Protein AF-A0A3D0V5I6-F1 (afdb_monomer_lite)

Sequence (160 aa):
MNELPQQEENLQETHERQRLAELELRYKKLYDWAKDQEFVTVYRVEGDPSWKVDRSLSAQLVGTWYTDRYSLIDARYKPEIESLSGLPARVFALIIPKSLLESREAIDRGMDQINVLNEELRAGRQEISNPSQSVQPSLDSYLGQFSFVREYKTLKTKYG

pLDDT: mean 79.3, std 16.97, range [39.53, 96.69]

Radius of gyration: 20.1 Å; chains: 1; bounding box: 34×34×70 Å

Structure (mmCIF, N/CA/C/O backbone):
data_AF-A0A3D0V5I6-F1
#
_entry.id   AF-A0A3D0V5I6-F1
#
loop_
_atom_site.group_PDB
_atom_site.id
_atom_site.type_symbol
_atom_site.label_atom_id
_atom_site.label_alt_id
_atom_site.label_comp_id
_atom_site.label_asym_id
_atom_site.label_entity_id
_atom_site.label_seq_id
_atom_site.pdbx_PDB_ins_code
_atom_site.Cartn_x
_atom_site.Cartn_y
_atom_site.Cartn_z
_atom_site.occupancy
_atom_site.B_iso_or_equiv
_atom_site.auth_seq_id
_atom_site.auth_comp_id
_atom_site.auth_asym_id
_atom_site.auth_atom_id
_atom_site.pdbx_PDB_model_num
ATOM 1 N N . MET A 1 1 ? 4.803 23.254 46.249 1.00 48.16 1 MET A N 1
ATOM 2 C CA . MET A 1 1 ? 4.121 21.974 45.979 1.00 48.16 1 MET A CA 1
ATOM 3 C C . MET A 1 1 ? 4.083 21.827 44.469 1.00 48.16 1 MET A C 1
ATOM 5 O O . MET A 1 1 ? 3.489 22.680 43.827 1.00 48.16 1 MET A O 1
ATOM 9 N N . ASN A 1 2 ? 4.811 20.858 43.911 1.00 52.22 2 ASN A N 1
ATOM 10 C CA . ASN A 1 2 ? 4.844 20.591 42.468 1.00 52.22 2 ASN A CA 1
ATOM 11 C C . ASN A 1 2 ? 3.873 19.441 42.168 1.00 52.22 2 ASN A C 1
ATOM 13 O O . ASN A 1 2 ? 4.270 18.285 42.222 1.00 52.22 2 ASN A O 1
ATOM 17 N N . GLU A 1 3 ? 2.610 19.767 41.890 1.00 54.44 3 GLU A N 1
ATOM 18 C CA . GLU A 1 3 ? 1.564 18.814 41.453 1.00 54.44 3 GLU A CA 1
ATOM 19 C C . GLU A 1 3 ? 1.396 18.777 39.916 1.00 54.44 3 GLU A C 1
ATOM 21 O O . GLU A 1 3 ? 0.537 18.076 39.390 1.00 54.44 3 GLU A O 1
ATOM 26 N N . LEU A 1 4 ? 2.237 19.514 39.182 1.00 57.38 4 LEU A N 1
ATOM 27 C CA . LEU A 1 4 ? 2.169 19.675 37.722 1.00 57.38 4 LEU A CA 1
ATOM 28 C C . LEU A 1 4 ? 2.336 18.367 36.906 1.00 57.38 4 LEU A C 1
ATOM 30 O O . LEU A 1 4 ? 1.562 18.180 35.971 1.00 57.38 4 LEU A O 1
ATOM 34 N N . PRO A 1 5 ? 3.245 17.424 37.246 1.00 61.84 5 PRO A N 1
ATOM 35 C CA . PRO A 1 5 ? 3.484 16.245 36.402 1.00 61.84 5 PRO A CA 1
ATOM 36 C C . PRO A 1 5 ? 2.287 15.286 36.336 1.00 61.84 5 PRO A C 1
ATOM 38 O O . PRO A 1 5 ? 1.951 14.775 35.274 1.00 61.84 5 PRO A O 1
ATOM 41 N N . GLN A 1 6 ? 1.592 15.083 37.461 1.00 63.28 6 GLN A N 1
ATOM 42 C CA . GLN A 1 6 ? 0.445 14.169 37.533 1.00 63.28 6 GLN A CA 1
ATOM 43 C C . GLN A 1 6 ? -0.793 14.702 36.801 1.00 63.28 6 GLN A C 1
ATOM 45 O O . GLN A 1 6 ? -1.628 13.916 36.353 1.00 63.28 6 GLN A O 1
ATOM 50 N N . GLN A 1 7 ? -0.952 16.023 36.685 1.00 65.50 7 GLN A N 1
ATOM 51 C CA . GLN A 1 7 ? -2.064 16.611 35.933 1.00 65.50 7 GLN A CA 1
ATOM 52 C C . GLN A 1 7 ? -1.828 16.516 34.421 1.00 65.50 7 GLN A C 1
ATOM 54 O O . GLN A 1 7 ? -2.756 16.186 33.684 1.00 65.50 7 GLN A O 1
ATOM 59 N N . GLU A 1 8 ? -0.594 16.738 33.964 1.00 70.19 8 GLU A N 1
ATOM 60 C CA . GLU A 1 8 ? -0.213 16.596 32.553 1.00 70.19 8 GLU A CA 1
ATOM 61 C C . GLU A 1 8 ? -0.292 15.136 32.082 1.00 70.19 8 GLU A C 1
ATOM 63 O O . GLU A 1 8 ? -0.860 14.872 31.022 1.00 70.19 8 GLU A O 1
ATOM 68 N N . GLU A 1 9 ? 0.168 14.180 32.897 1.00 69.12 9 GLU A N 1
ATOM 69 C CA . GLU A 1 9 ? 0.051 12.743 32.604 1.00 69.12 9 GLU A CA 1
ATOM 70 C C . GLU A 1 9 ? -1.416 12.287 32.504 1.00 69.12 9 GLU A C 1
ATOM 72 O O . GLU A 1 9 ? -1.783 11.592 31.555 1.00 69.12 9 GLU A O 1
ATOM 77 N N . ASN A 1 10 ? -2.286 12.734 33.419 1.00 74.75 10 ASN A N 1
ATOM 78 C CA . ASN A 1 10 ? -3.719 12.410 33.383 1.00 74.75 10 ASN A CA 1
ATOM 79 C C . ASN A 1 10 ? -4.434 13.008 32.158 1.00 74.75 10 ASN A C 1
ATOM 81 O O . ASN A 1 10 ? -5.323 12.377 31.576 1.00 74.75 10 ASN A O 1
ATOM 85 N N . LEU A 1 11 ? -4.060 14.224 31.747 1.00 78.62 11 LEU A N 1
ATOM 86 C CA . LEU A 1 11 ? -4.592 14.856 30.537 1.00 78.62 11 LEU A CA 1
ATOM 87 C C . LEU A 1 11 ? -4.121 14.119 29.280 1.00 78.62 11 LEU A C 1
ATOM 89 O O . LEU A 1 11 ? -4.935 13.831 28.400 1.00 78.62 11 LEU A O 1
ATOM 93 N N . GLN A 1 12 ? -2.837 13.763 29.211 1.00 82.25 12 GLN A N 1
ATOM 94 C CA . GLN A 1 12 ? -2.273 13.004 28.098 1.00 82.25 12 GLN A CA 1
ATOM 95 C C . GLN A 1 12 ? -2.932 11.628 27.964 1.00 82.25 12 GLN A C 1
ATOM 97 O O . GLN A 1 12 ? -3.366 11.269 26.870 1.00 82.25 12 GLN A O 1
ATOM 102 N N . GLU A 1 13 ? -3.097 10.898 29.068 1.00 84.00 13 GLU A N 1
ATOM 103 C CA . GLU A 1 13 ? -3.803 9.618 29.064 1.00 84.00 13 GLU A CA 1
ATOM 104 C C . GLU A 1 13 ? -5.256 9.773 28.587 1.00 84.00 13 GLU A C 1
ATOM 106 O O . GLU A 1 13 ? -5.742 8.970 27.787 1.00 84.00 13 GLU A O 1
ATOM 111 N N . THR A 1 14 ? -5.948 10.830 29.024 1.00 87.75 14 THR A N 1
ATOM 112 C CA . THR A 1 14 ? -7.323 11.114 28.585 1.00 87.75 14 THR A CA 1
ATOM 113 C C . THR A 1 14 ? -7.387 11.350 27.073 1.00 87.75 14 THR A C 1
ATOM 115 O O . THR A 1 14 ? -8.250 10.784 26.396 1.00 87.75 14 THR A O 1
ATOM 118 N N . HIS A 1 15 ? -6.455 12.131 26.521 1.00 89.75 15 HIS A N 1
ATOM 119 C CA . HIS A 1 15 ? -6.353 12.362 25.080 1.00 89.75 15 HIS A CA 1
ATOM 120 C C . HIS A 1 15 ? -6.015 11.083 24.305 1.00 89.75 15 HIS A C 1
ATOM 122 O O . HIS A 1 15 ? -6.643 10.806 23.283 1.00 89.75 15 HIS A O 1
ATOM 128 N N . GLU A 1 16 ? -5.074 10.270 24.788 1.00 91.38 16 GLU A N 1
ATOM 129 C CA . GLU A 1 16 ? -4.699 9.010 24.140 1.00 91.38 16 GLU A CA 1
ATOM 130 C C . GLU A 1 16 ? -5.849 7.989 24.159 1.00 91.38 16 GLU A C 1
ATOM 132 O O . GLU A 1 16 ? -6.059 7.282 23.172 1.00 91.38 16 GLU A O 1
ATOM 137 N N . ARG A 1 17 ? -6.662 7.950 25.223 1.00 90.81 17 ARG A N 1
ATOM 138 C CA . ARG A 1 17 ? -7.877 7.116 25.284 1.00 90.81 17 ARG A CA 1
ATOM 139 C C . ARG A 1 17 ? -8.969 7.598 24.326 1.00 90.81 17 ARG A C 1
ATOM 141 O O . ARG A 1 17 ? -9.605 6.773 23.670 1.00 90.81 17 ARG A O 1
ATOM 148 N N . GLN A 1 18 ? -9.172 8.911 24.196 1.00 92.38 18 GLN A N 1
ATOM 149 C CA . GLN A 1 18 ? -10.085 9.472 23.189 1.00 92.38 18 GLN A CA 1
ATOM 150 C C . GLN A 1 18 ? -9.609 9.147 21.768 1.00 92.38 18 GLN A C 1
ATOM 152 O O . GLN A 1 18 ? -10.398 8.699 20.932 1.00 92.38 18 GLN A O 1
ATOM 157 N N . ARG A 1 19 ? -8.304 9.298 21.515 1.00 94.44 19 ARG A N 1
ATOM 158 C CA . ARG A 1 19 ? -7.670 8.952 20.242 1.00 94.44 19 ARG A CA 1
ATOM 159 C C . ARG A 1 19 ? -7.808 7.464 19.927 1.00 94.44 19 ARG A C 1
ATOM 161 O O . ARG A 1 19 ? -8.130 7.115 18.795 1.00 94.44 19 ARG A O 1
ATOM 168 N N . LEU A 1 20 ? -7.636 6.588 20.918 1.00 94.75 20 LEU A N 1
ATOM 169 C CA . LEU A 1 20 ? -7.841 5.148 20.762 1.00 94.75 20 LEU A CA 1
ATOM 170 C C . LEU A 1 20 ? -9.266 4.826 20.290 1.00 94.75 20 LEU A C 1
ATOM 172 O O . LEU A 1 20 ? -9.417 4.039 19.361 1.00 94.75 20 LEU A O 1
ATOM 176 N N . ALA A 1 21 ? -10.293 5.453 20.870 1.00 93.94 21 ALA A N 1
ATOM 177 C CA . ALA A 1 21 ? -11.683 5.231 20.464 1.00 93.94 21 ALA A CA 1
ATOM 178 C C . ALA A 1 21 ? -11.961 5.695 19.018 1.00 93.94 21 ALA A C 1
ATOM 180 O O . ALA A 1 21 ? -12.637 4.999 18.255 1.00 93.94 21 ALA A O 1
ATOM 181 N N . GLU A 1 22 ? -11.406 6.842 18.609 1.00 95.19 22 GLU A N 1
ATOM 182 C CA . GLU A 1 22 ? -11.484 7.332 17.224 1.00 95.19 22 GLU A CA 1
ATOM 183 C C . GLU A 1 22 ? -10.819 6.348 16.246 1.00 95.19 22 GLU A C 1
ATOM 185 O O . GLU A 1 22 ? -11.404 5.952 15.230 1.00 95.19 22 GLU A O 1
ATOM 190 N N . LEU A 1 23 ? -9.597 5.926 16.575 1.00 95.75 23 LEU A N 1
ATOM 191 C CA . LEU A 1 23 ? -8.814 4.998 15.770 1.00 95.75 23 LEU A CA 1
ATOM 192 C C . LEU A 1 23 ? -9.461 3.616 15.691 1.00 95.75 23 LEU A C 1
ATOM 194 O O . LEU A 1 23 ? -9.429 3.007 14.627 1.00 95.75 23 LEU A O 1
ATOM 198 N N . GLU A 1 24 ? -10.087 3.140 16.767 1.00 96.31 24 GLU A N 1
ATOM 199 C CA . GLU A 1 24 ? -10.810 1.869 16.795 1.00 96.31 24 GLU A CA 1
ATOM 200 C C . GLU A 1 24 ? -11.998 1.882 15.828 1.00 96.31 24 GLU A C 1
ATOM 202 O O . GLU A 1 24 ? -12.169 0.945 15.045 1.00 96.31 24 GLU A O 1
ATOM 207 N N . LEU A 1 25 ? -12.774 2.972 15.796 1.00 95.75 25 LEU A N 1
ATOM 208 C CA . LEU A 1 25 ? -13.870 3.123 14.838 1.00 95.75 25 LEU A CA 1
ATOM 209 C C . LEU A 1 25 ? -13.356 3.146 13.393 1.00 95.75 25 LEU A C 1
ATOM 211 O O . LEU A 1 25 ? -13.941 2.514 12.508 1.00 95.75 25 LEU A O 1
ATOM 215 N N . ARG A 1 26 ? -12.265 3.877 13.141 1.00 95.06 26 ARG A N 1
ATOM 216 C CA . ARG A 1 26 ? -11.651 3.970 11.812 1.00 95.06 26 ARG A CA 1
ATOM 217 C C . ARG A 1 26 ? -11.067 2.628 11.361 1.00 95.06 26 ARG A C 1
ATOM 219 O O . ARG A 1 26 ? -11.302 2.219 10.225 1.00 95.06 26 ARG A O 1
ATOM 226 N N . TYR A 1 27 ? -10.370 1.931 12.257 1.00 95.94 27 TYR A N 1
ATOM 227 C CA . TYR A 1 27 ? -9.836 0.588 12.041 1.00 95.94 27 TYR A CA 1
ATOM 228 C C . TYR A 1 27 ? -10.956 -0.395 11.728 1.00 95.94 27 TYR A C 1
ATOM 230 O O . TYR A 1 27 ? -10.886 -1.074 10.709 1.00 95.94 27 TYR A O 1
ATOM 238 N N . LYS A 1 28 ? -12.024 -0.419 12.536 1.00 96.69 28 LYS A N 1
ATOM 239 C CA . LYS A 1 28 ? -13.168 -1.309 12.323 1.00 96.69 28 LYS A CA 1
ATOM 240 C C . LYS A 1 28 ? -13.805 -1.095 10.952 1.00 96.69 28 LYS A C 1
ATOM 242 O O . LYS A 1 28 ? -14.070 -2.069 10.260 1.00 96.69 28 LYS A O 1
ATOM 247 N N . LYS A 1 29 ? -14.012 0.159 10.532 1.00 95.69 29 LYS A N 1
ATOM 248 C CA . LYS A 1 29 ? -14.548 0.475 9.195 1.00 95.69 29 LYS A CA 1
ATOM 249 C C . LYS A 1 29 ? -13.653 -0.059 8.075 1.00 95.69 29 LYS A C 1
ATOM 251 O O . LYS A 1 29 ? -14.165 -0.666 7.141 1.00 95.69 29 LYS A O 1
ATOM 256 N N . LEU A 1 30 ? -12.337 0.156 8.170 1.00 93.75 30 LEU A N 1
ATOM 257 C CA . LEU A 1 30 ? -11.390 -0.349 7.173 1.00 93.75 30 LEU A CA 1
ATOM 258 C C . LEU A 1 30 ? -11.350 -1.883 7.168 1.00 93.75 30 LEU A C 1
ATOM 260 O O . LEU A 1 30 ? -11.414 -2.483 6.103 1.00 93.75 30 LEU A O 1
ATOM 264 N N . TYR A 1 31 ? -11.281 -2.505 8.345 1.00 96.56 31 TYR A N 1
ATOM 265 C CA . TYR A 1 31 ? -11.273 -3.955 8.511 1.00 96.56 31 TYR A CA 1
ATOM 266 C C . TYR A 1 31 ? -12.540 -4.590 7.935 1.00 96.56 31 TYR A C 1
ATOM 268 O O . TYR A 1 31 ? -12.444 -5.502 7.124 1.00 96.56 31 TYR A O 1
ATOM 276 N N . ASP A 1 32 ? -13.721 -4.086 8.303 1.00 96.62 32 ASP A N 1
ATOM 277 C CA . ASP A 1 32 ? -14.998 -4.627 7.831 1.00 96.62 32 ASP A CA 1
ATOM 278 C C . ASP A 1 32 ? -15.149 -4.529 6.313 1.00 96.62 32 ASP A C 1
ATOM 280 O O . ASP A 1 32 ? -15.750 -5.412 5.713 1.00 96.62 32 ASP A O 1
ATOM 284 N N . TRP A 1 33 ? -14.594 -3.487 5.695 1.00 93.62 33 TRP A N 1
ATOM 285 C CA . TRP A 1 33 ? -14.563 -3.357 4.241 1.00 93.62 33 TRP A CA 1
ATOM 286 C C . TRP A 1 33 ? -13.517 -4.272 3.577 1.00 93.62 33 TRP A C 1
ATOM 288 O O . TRP A 1 33 ? -13.750 -4.786 2.483 1.00 93.62 33 TRP A O 1
ATOM 298 N N . ALA A 1 34 ? -12.362 -4.465 4.220 1.00 93.38 34 ALA A N 1
ATOM 299 C CA . ALA A 1 34 ? -11.212 -5.162 3.647 1.00 93.38 34 ALA A CA 1
ATOM 300 C C . ALA A 1 34 ? -11.223 -6.683 3.869 1.00 93.38 34 ALA A C 1
ATOM 302 O O . ALA A 1 34 ? -10.600 -7.405 3.098 1.00 93.38 34 ALA A O 1
ATOM 303 N N . LYS A 1 35 ? -11.888 -7.184 4.915 1.00 96.06 35 LYS A N 1
ATOM 304 C CA . LYS A 1 35 ? -11.793 -8.590 5.354 1.00 96.06 35 LYS A CA 1
ATOM 305 C C . LYS A 1 35 ? -12.258 -9.618 4.321 1.00 96.06 35 LYS A C 1
ATOM 307 O O . LYS A 1 35 ? -11.768 -10.740 4.340 1.00 96.06 35 LYS A O 1
ATOM 312 N N . ASP A 1 36 ? -13.158 -9.216 3.430 1.00 95.69 36 ASP A N 1
ATOM 313 C CA . ASP A 1 36 ? -13.727 -10.073 2.387 1.00 95.69 36 ASP A CA 1
ATOM 314 C C . ASP A 1 36 ? -13.039 -9.860 1.020 1.00 95.69 36 ASP A C 1
ATOM 316 O O . ASP A 1 36 ? -13.520 -10.339 -0.004 1.00 95.69 36 ASP A O 1
ATOM 320 N N . GLN A 1 37 ? -11.929 -9.109 0.979 1.00 92.31 37 GLN A N 1
ATOM 321 C CA . GLN A 1 37 ? -11.175 -8.830 -0.245 1.00 92.31 37 GLN A CA 1
ATOM 322 C C . GLN A 1 37 ? -10.051 -9.850 -0.458 1.00 92.31 37 GLN A C 1
ATOM 324 O O . GLN A 1 37 ? -9.373 -10.269 0.481 1.00 92.31 37 GLN A O 1
ATOM 329 N N . GLU A 1 38 ? -9.777 -10.165 -1.722 1.00 94.19 38 GLU A N 1
ATOM 330 C CA . GLU A 1 38 ? -8.498 -10.752 -2.126 1.00 94.19 38 GLU A CA 1
ATOM 331 C C . GLU A 1 38 ? -7.441 -9.652 -2.262 1.00 94.19 38 GLU A C 1
ATOM 333 O O . GLU A 1 38 ? -7.746 -8.541 -2.703 1.00 94.19 38 GLU A O 1
ATOM 338 N N . PHE A 1 39 ? -6.188 -9.957 -1.924 1.00 93.06 39 PHE A N 1
ATOM 339 C CA . PHE A 1 39 ? -5.084 -8.999 -1.971 1.00 93.06 39 PHE A CA 1
ATOM 340 C C . PHE A 1 39 ? -4.004 -9.421 -2.955 1.00 93.06 39 PHE A C 1
ATOM 342 O O . PHE A 1 39 ? -3.759 -10.604 -3.180 1.00 93.06 39 PHE A O 1
ATOM 349 N N . VAL A 1 40 ? -3.314 -8.424 -3.491 1.00 91.75 40 VAL A N 1
ATOM 350 C CA . VAL A 1 40 ? -2.211 -8.587 -4.434 1.00 91.75 40 VAL A CA 1
ATOM 351 C C . VAL A 1 40 ? -1.123 -7.571 -4.122 1.00 91.75 40 VAL A C 1
ATOM 353 O O . VAL A 1 40 ? -1.404 -6.461 -3.659 1.00 91.75 40 VAL A O 1
ATOM 356 N N . THR A 1 41 ? 0.123 -7.952 -4.378 1.00 92.38 41 THR A N 1
ATOM 357 C CA . THR A 1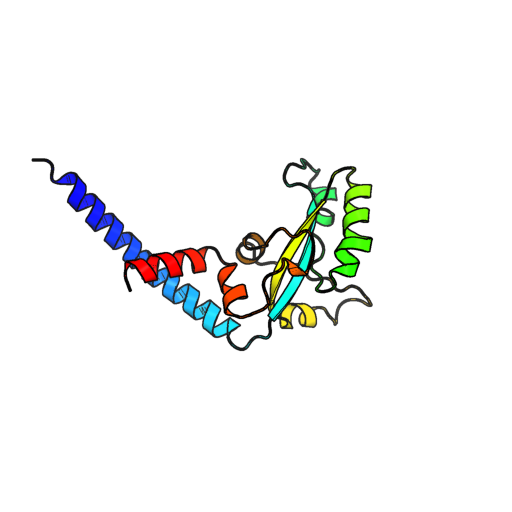 41 ? 1.248 -7.021 -4.345 1.00 92.38 41 THR A CA 1
ATOM 358 C C . THR A 1 41 ? 1.386 -6.373 -5.711 1.00 92.38 41 THR A C 1
ATOM 360 O O . THR A 1 41 ? 1.570 -7.053 -6.715 1.00 92.38 41 THR A O 1
ATOM 363 N N . VAL A 1 42 ? 1.336 -5.049 -5.734 1.00 89.19 42 VAL A N 1
ATOM 364 C CA . VAL A 1 42 ? 1.671 -4.242 -6.899 1.00 89.19 42 VAL A CA 1
ATOM 365 C C . VAL A 1 42 ? 2.991 -3.521 -6.686 1.00 89.19 42 VAL A C 1
ATOM 367 O O . VAL A 1 42 ? 3.402 -3.214 -5.567 1.00 89.19 42 VAL A O 1
ATOM 370 N N . TYR A 1 43 ? 3.640 -3.220 -7.793 1.00 88.12 43 TYR A N 1
ATOM 371 C CA . TYR A 1 43 ? 4.968 -2.656 -7.878 1.00 88.12 43 TYR A CA 1
ATOM 372 C C . TYR A 1 43 ? 4.919 -1.366 -8.681 1.00 88.12 43 TYR A C 1
ATOM 374 O O . TYR A 1 43 ? 4.212 -1.278 -9.684 1.00 88.12 43 TYR A O 1
ATOM 382 N N . ARG A 1 44 ? 5.695 -0.375 -8.254 1.00 85.88 44 ARG A N 1
ATOM 383 C CA . ARG A 1 44 ? 5.836 0.913 -8.930 1.00 85.88 44 ARG A CA 1
ATOM 384 C C . ARG A 1 44 ? 7.291 1.342 -8.918 1.00 85.88 44 ARG A C 1
ATOM 386 O O . ARG A 1 44 ? 7.990 1.146 -7.930 1.00 85.88 44 ARG A O 1
ATOM 393 N N . VAL A 1 45 ? 7.718 1.984 -9.998 1.00 84.31 45 VAL A N 1
ATOM 394 C CA . VAL A 1 45 ? 8.989 2.705 -10.031 1.00 84.31 45 VAL A CA 1
ATOM 395 C C . VAL A 1 45 ? 8.750 4.155 -9.634 1.00 84.31 45 VAL A C 1
ATOM 397 O O . VAL A 1 45 ? 7.819 4.803 -10.120 1.00 84.31 45 VAL A O 1
ATOM 400 N N . GLU A 1 46 ? 9.596 4.673 -8.756 1.00 80.25 46 GLU A N 1
ATOM 401 C CA . GLU A 1 46 ? 9.653 6.091 -8.428 1.00 80.25 46 GLU A CA 1
ATOM 402 C C . GLU A 1 46 ? 11.064 6.619 -8.661 1.00 80.25 46 GLU A C 1
ATOM 404 O O . GLU A 1 46 ? 12.057 5.943 -8.387 1.00 80.25 46 GLU A O 1
ATOM 409 N N . GLY A 1 47 ? 11.136 7.847 -9.165 1.00 71.06 47 GLY A N 1
ATOM 410 C CA . GLY A 1 47 ? 12.371 8.613 -9.163 1.00 71.06 47 GLY A CA 1
ATOM 411 C C . GLY A 1 47 ? 12.836 8.978 -7.759 1.00 71.06 47 GLY A C 1
ATOM 412 O O . GLY A 1 47 ? 12.059 8.905 -6.804 1.00 71.06 47 GLY A O 1
ATOM 413 N N . ASP A 1 48 ? 14.095 9.400 -7.628 1.00 65.19 48 ASP A N 1
ATOM 414 C CA . ASP A 1 48 ? 14.608 9.863 -6.340 1.00 65.19 48 ASP A CA 1
ATOM 415 C C . ASP A 1 48 ? 13.768 11.053 -5.811 1.00 65.19 48 ASP A C 1
ATOM 417 O O . ASP A 1 48 ? 13.525 12.024 -6.532 1.00 65.19 48 ASP A O 1
ATOM 421 N N . PRO A 1 49 ? 13.315 11.020 -4.544 1.00 56.69 49 PRO A N 1
ATOM 422 C CA . PRO A 1 49 ? 12.504 12.090 -3.959 1.00 56.69 49 PRO A CA 1
ATOM 423 C C . PRO A 1 49 ? 13.179 13.470 -3.953 1.00 56.69 49 PRO A C 1
ATOM 425 O O . PRO A 1 49 ? 12.495 14.485 -3.826 1.00 56.69 49 PRO A O 1
ATOM 428 N N . SER A 1 50 ? 14.511 13.527 -4.074 1.00 59.53 50 SER A N 1
ATOM 429 C CA . SER A 1 50 ? 15.278 14.774 -4.184 1.00 59.53 50 SER A CA 1
ATOM 430 C C . SER A 1 50 ? 15.144 15.465 -5.545 1.00 59.53 50 SER A C 1
ATOM 432 O O . SER A 1 50 ? 15.626 16.591 -5.712 1.00 59.53 50 SER A O 1
ATOM 434 N N . TRP A 1 51 ? 14.484 14.833 -6.520 1.00 63.22 51 TRP A N 1
ATOM 435 C CA . TRP A 1 51 ? 14.294 15.407 -7.841 1.00 63.22 51 TRP A CA 1
ATOM 436 C C . TRP A 1 51 ? 13.443 16.687 -7.766 1.00 63.22 51 TRP A C 1
ATOM 438 O O . TRP A 1 51 ? 12.225 16.652 -7.581 1.00 63.22 51 TRP A O 1
ATOM 448 N N . LYS A 1 52 ? 14.066 17.851 -7.984 1.00 52.62 52 LYS A N 1
ATOM 449 C CA . LYS A 1 52 ? 13.356 19.100 -8.306 1.00 52.62 52 LYS A CA 1
ATOM 450 C C . LYS A 1 52 ? 12.905 19.061 -9.767 1.00 52.62 52 LYS A C 1
ATOM 452 O O . LYS A 1 52 ? 13.428 19.795 -10.599 1.00 52.62 52 LYS A O 1
ATOM 457 N N . VAL A 1 53 ? 11.986 18.163 -10.098 1.00 49.06 53 VAL A N 1
ATOM 458 C CA . VAL A 1 53 ? 11.442 18.088 -11.457 1.00 49.06 53 VAL A CA 1
ATOM 459 C C . VAL A 1 53 ? 10.362 19.156 -11.627 1.00 49.06 53 VAL A C 1
ATOM 461 O O . VAL A 1 53 ? 9.526 19.353 -10.740 1.00 49.06 53 VAL A O 1
ATOM 464 N N . ASP A 1 54 ? 10.366 19.829 -12.776 1.00 45.59 54 ASP A N 1
ATOM 465 C CA . ASP A 1 54 ? 9.250 20.660 -13.222 1.00 45.59 54 ASP A CA 1
ATOM 466 C C . ASP A 1 54 ? 7.970 19.808 -13.241 1.00 45.59 54 ASP A C 1
ATOM 468 O O . ASP A 1 54 ? 7.885 18.786 -13.933 1.00 45.59 54 ASP A O 1
ATOM 472 N N . ARG A 1 55 ? 6.982 20.210 -12.432 1.00 46.72 55 ARG A N 1
ATOM 473 C CA . ARG A 1 55 ? 5.770 19.426 -12.150 1.00 46.72 55 ARG A CA 1
ATOM 474 C C . ARG A 1 55 ? 4.914 19.148 -13.389 1.00 46.72 55 ARG A C 1
ATOM 476 O O . ARG A 1 55 ? 4.046 18.280 -13.335 1.00 46.72 55 ARG A O 1
ATOM 483 N N . SER A 1 56 ? 5.173 19.850 -14.493 1.00 47.28 56 SER A N 1
ATOM 484 C CA 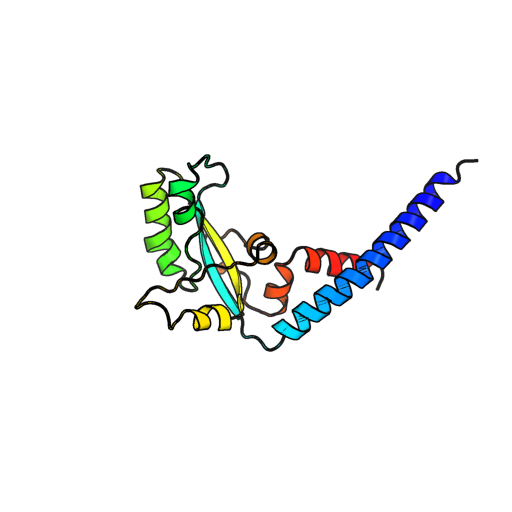. SER A 1 56 ? 4.495 19.678 -15.780 1.00 47.28 56 SER A CA 1
ATOM 485 C C . SER A 1 56 ? 4.896 18.396 -16.530 1.00 47.28 56 SER A C 1
ATOM 487 O O . SER A 1 56 ? 4.031 17.735 -17.095 1.00 47.28 56 SER A O 1
ATOM 489 N N . LEU A 1 57 ? 6.171 17.992 -16.472 1.00 39.53 57 LEU A N 1
ATOM 490 C CA . LEU A 1 57 ? 6.681 16.711 -16.999 1.00 39.53 57 LEU A CA 1
ATOM 491 C C . LEU A 1 57 ? 6.731 15.629 -15.908 1.00 39.53 57 LEU A C 1
ATOM 493 O O . LEU A 1 57 ? 6.601 14.435 -16.178 1.00 39.53 57 LEU A O 1
ATOM 497 N N . SER A 1 58 ? 6.871 16.042 -14.647 1.00 39.94 58 SER A N 1
ATOM 498 C CA . SER A 1 58 ? 7.006 15.131 -13.512 1.00 39.94 58 SER A CA 1
ATOM 499 C C . SER A 1 58 ? 5.705 14.465 -13.083 1.00 39.94 58 SER A C 1
ATOM 501 O O . SER A 1 58 ? 5.768 13.421 -12.449 1.00 39.94 58 SER A O 1
ATOM 503 N N . ALA A 1 59 ? 4.529 15.010 -13.399 1.00 41.19 59 ALA A N 1
ATOM 504 C CA . ALA A 1 59 ? 3.268 14.349 -13.051 1.00 41.19 59 ALA A CA 1
ATOM 505 C C . ALA A 1 59 ? 3.096 12.994 -13.773 1.00 41.19 59 ALA A C 1
ATOM 507 O O . ALA A 1 59 ? 2.396 12.119 -13.271 1.00 41.19 59 ALA A O 1
ATOM 508 N N . GLN A 1 60 ? 3.775 12.809 -14.913 1.00 41.28 60 GLN A N 1
ATOM 509 C CA . GLN A 1 60 ? 3.809 11.562 -15.688 1.00 41.28 60 GLN A CA 1
ATOM 510 C C . GLN A 1 60 ? 5.066 10.707 -15.457 1.00 41.28 60 GLN A C 1
ATOM 512 O O . GLN A 1 60 ? 5.123 9.591 -15.968 1.00 41.28 60 GLN A O 1
ATOM 517 N N . LEU A 1 61 ? 6.060 11.191 -14.703 1.00 42.66 61 LEU A N 1
ATOM 518 C CA . LEU A 1 61 ? 7.309 10.462 -14.413 1.00 42.66 61 LEU A CA 1
ATOM 519 C C . LEU A 1 61 ? 7.509 10.179 -12.914 1.00 42.66 61 LEU A C 1
ATOM 521 O O . LEU A 1 61 ? 8.188 9.229 -12.538 1.00 42.66 61 LEU A O 1
ATOM 525 N N . VAL A 1 62 ? 6.853 10.937 -12.036 1.00 44.12 62 VAL A N 1
ATOM 526 C CA . VAL A 1 62 ? 6.776 10.688 -10.592 1.00 44.12 62 VAL A CA 1
ATOM 527 C C . VAL A 1 62 ? 5.526 9.859 -10.328 1.00 44.12 62 VAL A C 1
ATOM 529 O O . VAL A 1 62 ? 4.555 10.315 -9.724 1.00 44.12 62 VAL A O 1
ATOM 532 N N . GLY A 1 63 ? 5.525 8.608 -10.796 1.00 53.41 63 GLY A N 1
ATOM 533 C CA . GLY A 1 63 ? 4.518 7.667 -10.326 1.00 53.41 63 GLY A CA 1
ATOM 534 C C . GLY A 1 63 ? 3.516 6.782 -11.022 1.00 53.41 63 GLY A C 1
ATOM 535 O O . GLY A 1 63 ? 2.543 6.359 -10.399 1.00 53.41 63 GLY A O 1
ATOM 536 N N . THR A 1 64 ? 3.685 6.587 -12.314 1.00 57.50 64 THR A N 1
ATOM 537 C CA . THR A 1 64 ? 2.492 6.590 -13.145 1.00 57.50 64 THR A CA 1
ATOM 538 C C . THR A 1 64 ? 1.784 5.249 -13.124 1.00 57.50 64 THR A C 1
ATOM 540 O O . THR A 1 64 ? 0.605 5.214 -13.429 1.00 57.50 64 THR A O 1
ATOM 543 N N . TRP A 1 65 ? 2.440 4.162 -12.700 1.00 65.25 65 TRP A N 1
ATOM 544 C CA . TRP A 1 65 ? 1.909 2.820 -12.914 1.00 65.25 65 TRP A CA 1
ATOM 545 C C . TRP A 1 65 ? 2.259 1.854 -11.779 1.00 65.25 65 TRP A C 1
ATOM 547 O O . TRP A 1 65 ? 3.426 1.531 -11.561 1.00 65.25 65 TRP A O 1
ATOM 557 N N . TYR A 1 66 ? 1.234 1.380 -11.071 1.00 78.19 66 TYR A N 1
ATOM 558 C CA . TYR A 1 66 ? 1.309 0.173 -10.255 1.00 78.19 66 TYR A CA 1
ATOM 559 C C . TYR A 1 66 ? 0.922 -1.044 -11.110 1.00 78.19 66 TYR A C 1
ATOM 561 O O . TYR A 1 66 ? -0.148 -1.032 -11.715 1.00 78.19 66 TYR A O 1
ATOM 569 N N . THR A 1 67 ? 1.766 -2.076 -11.138 1.00 82.44 67 THR A N 1
ATOM 570 C CA . THR A 1 67 ? 1.532 -3.367 -11.821 1.00 82.44 67 THR A CA 1
ATOM 571 C C . THR A 1 67 ? 1.886 -4.518 -10.889 1.00 82.44 67 THR A C 1
ATOM 573 O O . THR A 1 67 ? 2.825 -4.397 -10.110 1.00 82.44 67 THR A O 1
ATOM 576 N N . ASP A 1 68 ? 1.205 -5.652 -10.967 1.00 86.44 68 ASP A N 1
ATOM 577 C CA . ASP A 1 68 ? 1.589 -6.876 -10.244 1.00 86.44 68 ASP A CA 1
ATOM 578 C C . ASP A 1 68 ? 2.733 -7.650 -10.938 1.00 86.44 68 ASP A C 1
ATOM 580 O O . ASP A 1 68 ? 3.369 -8.525 -10.348 1.00 86.44 68 ASP A O 1
ATOM 584 N N . ARG A 1 69 ? 3.085 -7.282 -12.177 1.00 86.69 69 ARG A N 1
ATOM 585 C CA . ARG A 1 69 ? 4.214 -7.863 -12.921 1.00 86.69 69 ARG A CA 1
ATOM 586 C C . ARG A 1 69 ? 5.546 -7.183 -12.599 1.00 86.69 69 ARG A C 1
ATOM 588 O O . ARG A 1 69 ? 5.953 -6.241 -13.284 1.00 86.69 69 ARG A O 1
ATOM 595 N N . TYR A 1 70 ? 6.284 -7.726 -11.627 1.00 88.19 70 TYR A N 1
ATOM 596 C CA . TYR A 1 70 ? 7.634 -7.247 -11.278 1.00 88.19 70 TYR A CA 1
ATOM 597 C C . TYR A 1 70 ? 8.604 -7.241 -12.474 1.00 88.19 70 TYR A C 1
ATOM 599 O O . TYR A 1 70 ? 9.396 -6.316 -12.633 1.00 88.19 70 TYR A O 1
ATOM 607 N N . SER A 1 71 ? 8.529 -8.245 -13.352 1.00 88.44 71 SER A N 1
ATOM 608 C CA . SER A 1 71 ? 9.417 -8.350 -14.519 1.00 88.44 71 SER A CA 1
ATOM 609 C C . SER A 1 71 ? 9.315 -7.147 -15.461 1.00 88.44 71 SER A C 1
ATOM 611 O O . SER A 1 71 ? 10.325 -6.731 -16.019 1.00 88.44 71 SER A O 1
ATOM 613 N N . LEU A 1 72 ? 8.131 -6.542 -15.609 1.00 84.38 72 LEU A N 1
ATOM 614 C CA . LEU A 1 72 ? 7.972 -5.323 -16.407 1.00 84.38 72 LEU A CA 1
ATOM 615 C C . LEU A 1 72 ? 8.539 -4.091 -15.707 1.00 84.38 72 LEU A C 1
ATOM 617 O O . LEU A 1 72 ? 9.081 -3.203 -16.361 1.00 84.38 72 LEU A O 1
ATOM 621 N N . ILE A 1 73 ? 8.420 -4.036 -14.384 1.00 85.88 73 ILE A N 1
ATOM 622 C CA . ILE A 1 73 ? 8.962 -2.943 -13.577 1.00 85.88 73 ILE A CA 1
ATOM 623 C C . ILE A 1 73 ? 10.477 -2.888 -13.707 1.00 85.88 73 ILE A C 1
ATOM 625 O O . ILE A 1 73 ? 11.021 -1.827 -14.003 1.00 85.88 73 ILE A O 1
ATOM 629 N N . ASP A 1 74 ? 11.135 -4.032 -13.558 1.00 86.88 74 ASP A N 1
ATOM 630 C CA . ASP A 1 74 ? 12.591 -4.115 -13.564 1.00 86.88 74 ASP A CA 1
ATOM 631 C C . ASP A 1 74 ? 13.183 -4.039 -14.981 1.00 86.88 74 ASP A C 1
ATOM 633 O O . ASP A 1 74 ? 14.142 -3.307 -15.207 1.00 86.88 74 ASP A O 1
ATOM 637 N N . ALA A 1 75 ? 12.587 -4.729 -15.963 1.00 87.62 75 ALA A N 1
ATOM 638 C CA . ALA A 1 75 ? 13.157 -4.818 -17.312 1.00 87.62 75 ALA A CA 1
ATOM 639 C C . ALA A 1 7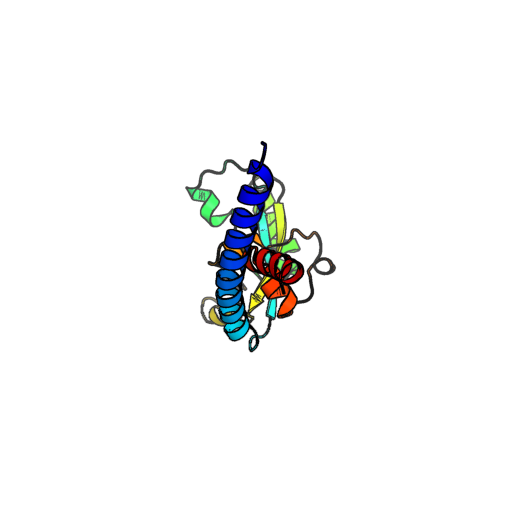5 ? 12.752 -3.673 -18.255 1.00 87.62 75 ALA A C 1
ATOM 641 O O . ALA A 1 75 ? 13.442 -3.434 -19.246 1.00 87.62 75 ALA A O 1
ATOM 642 N N . ARG A 1 76 ? 11.628 -2.991 -17.996 1.00 84.69 76 ARG A N 1
ATOM 643 C CA . ARG A 1 76 ? 11.095 -1.942 -18.881 1.00 84.69 76 ARG A CA 1
ATOM 644 C C . ARG A 1 76 ? 10.994 -0.597 -18.176 1.00 84.69 76 ARG A C 1
ATOM 646 O O . ARG A 1 76 ? 11.651 0.352 -18.588 1.00 84.69 76 ARG A O 1
ATOM 653 N N . TYR A 1 77 ? 10.187 -0.510 -17.120 1.00 84.12 77 TYR A N 1
ATOM 654 C CA . TYR A 1 77 ? 9.809 0.790 -16.560 1.00 84.12 77 TYR A CA 1
ATOM 655 C C . TYR A 1 77 ? 10.946 1.482 -15.809 1.00 84.12 77 TYR A C 1
ATOM 657 O O . TYR A 1 77 ? 11.109 2.693 -15.94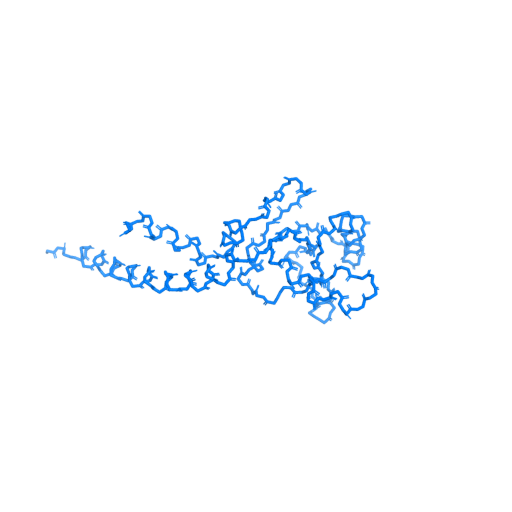1 1.00 84.12 77 TYR A O 1
ATOM 665 N N . LYS A 1 78 ? 11.752 0.739 -15.045 1.00 86.44 78 LYS A N 1
ATOM 666 C CA . LYS A 1 78 ? 12.884 1.315 -14.315 1.00 86.44 78 LYS A CA 1
ATOM 667 C C . LYS A 1 78 ? 13.955 1.873 -15.269 1.00 86.44 78 LYS A C 1
ATOM 669 O O . LYS A 1 78 ? 14.244 3.062 -15.142 1.00 86.44 78 LYS A O 1
ATOM 674 N N . PRO A 1 79 ? 14.459 1.117 -16.267 1.00 87.31 79 PRO A N 1
ATOM 675 C CA . PRO A 1 79 ? 15.398 1.657 -17.251 1.00 87.31 79 PRO A CA 1
ATOM 676 C C . PRO A 1 79 ? 14.851 2.858 -18.033 1.00 87.31 79 PRO A C 1
ATOM 678 O O . PRO A 1 79 ? 15.586 3.807 -18.288 1.00 87.31 79 PRO A O 1
ATOM 681 N N . GLU A 1 80 ? 13.566 2.842 -18.403 1.00 83.56 80 GLU A N 1
ATOM 682 C CA . GLU A 1 80 ? 12.924 3.948 -19.124 1.00 83.56 80 GLU A CA 1
ATOM 683 C C . GLU A 1 80 ? 12.916 5.238 -18.288 1.00 83.56 80 GLU A C 1
ATOM 685 O O . GLU A 1 80 ? 13.313 6.297 -18.774 1.00 83.56 80 GLU A O 1
ATOM 690 N N . ILE A 1 81 ? 12.552 5.148 -17.005 1.00 79.94 81 ILE A N 1
ATOM 691 C CA . ILE A 1 81 ? 12.570 6.292 -16.082 1.00 79.94 81 ILE A CA 1
ATOM 692 C C . ILE A 1 81 ? 13.998 6.799 -15.847 1.00 79.94 81 ILE A C 1
ATOM 694 O O . ILE A 1 81 ? 14.222 8.011 -15.861 1.00 79.94 81 ILE A O 1
ATOM 698 N N . GLU A 1 82 ? 14.970 5.906 -15.658 1.00 84.50 82 GLU A N 1
ATOM 699 C CA . GLU A 1 82 ? 16.378 6.286 -15.469 1.00 84.50 82 GLU A CA 1
ATOM 700 C C . GLU A 1 82 ? 16.954 6.952 -16.727 1.00 84.50 82 GLU A C 1
ATOM 702 O O . GLU A 1 82 ? 17.638 7.969 -16.631 1.00 84.50 82 GLU A O 1
ATOM 707 N N . SER A 1 83 ? 16.612 6.449 -17.917 1.00 83.50 83 SER A N 1
ATOM 708 C CA . SER A 1 83 ? 17.037 7.030 -19.194 1.00 83.50 83 SER A CA 1
ATOM 709 C C . SER A 1 83 ? 16.415 8.401 -19.461 1.00 83.50 83 SER A C 1
ATOM 711 O O . SER A 1 83 ? 17.091 9.269 -20.008 1.00 83.50 83 SER A O 1
ATOM 713 N N . LEU A 1 84 ? 15.136 8.600 -19.125 1.00 77.31 84 LEU A N 1
ATOM 714 C CA . LEU A 1 84 ? 14.439 9.872 -19.346 1.00 77.31 84 LEU A CA 1
ATOM 715 C C . LEU A 1 84 ? 14.865 10.949 -18.343 1.00 77.31 84 LEU A C 1
ATOM 717 O O . LEU A 1 84 ? 14.920 12.127 -18.689 1.00 77.31 84 LEU A O 1
ATOM 721 N N . SER A 1 85 ? 15.150 10.551 -17.103 1.00 74.81 85 SER A N 1
ATOM 722 C CA . SER A 1 85 ? 15.538 11.473 -16.030 1.00 74.81 85 SER A CA 1
ATOM 723 C C . SER A 1 85 ? 17.045 11.721 -15.942 1.00 74.81 85 SER A C 1
ATOM 725 O O . SER A 1 85 ? 17.455 12.747 -15.403 1.00 74.81 85 SER A O 1
ATOM 727 N N . GLY A 1 86 ? 17.874 10.793 -16.435 1.00 77.19 86 GLY A N 1
ATOM 728 C CA . GLY A 1 86 ? 19.322 10.798 -16.218 1.00 77.19 86 GLY A CA 1
ATOM 729 C C . GLY A 1 86 ? 19.723 10.523 -14.763 1.00 77.19 86 GLY A C 1
ATOM 730 O O . GLY A 1 86 ? 20.853 10.820 -14.375 1.00 77.19 86 GLY A O 1
ATOM 731 N N . LEU A 1 87 ? 18.805 10.002 -13.942 1.00 79.69 87 LEU A N 1
ATOM 732 C CA . LEU A 1 87 ? 18.971 9.816 -12.501 1.00 79.69 87 LEU A CA 1
ATOM 733 C C . LEU A 1 87 ? 18.512 8.412 -12.067 1.00 79.69 87 LEU A C 1
ATOM 735 O O . LEU A 1 87 ? 17.654 7.830 -12.726 1.00 79.69 87 LEU A O 1
ATOM 739 N N . PRO A 1 88 ? 19.032 7.865 -10.948 1.00 84.12 88 PRO A N 1
ATOM 740 C CA . PRO A 1 88 ? 18.630 6.546 -10.456 1.00 84.12 88 PRO A CA 1
ATOM 741 C C . PRO A 1 88 ? 17.156 6.482 -10.035 1.00 84.12 88 PRO A C 1
ATOM 743 O O . PRO A 1 88 ? 16.632 7.435 -9.450 1.00 84.12 88 PRO A O 1
ATOM 746 N N . ALA A 1 89 ? 16.522 5.328 -10.250 1.00 85.50 89 ALA A N 1
ATOM 747 C CA . ALA A 1 89 ? 15.147 5.059 -9.842 1.00 85.50 89 ALA A CA 1
ATOM 748 C C . ALA A 1 89 ? 15.057 3.878 -8.863 1.00 85.50 89 ALA A C 1
ATOM 750 O O . ALA A 1 89 ? 15.921 2.999 -8.806 1.00 85.50 89 ALA A O 1
ATOM 751 N N . ARG A 1 90 ? 13.982 3.852 -8.073 1.00 87.12 90 ARG A N 1
ATOM 752 C CA . ARG A 1 90 ? 13.746 2.866 -7.009 1.00 87.12 90 ARG A CA 1
ATOM 753 C C . ARG A 1 90 ? 12.419 2.157 -7.228 1.00 87.12 90 ARG A C 1
ATOM 755 O O . ARG A 1 90 ? 11.469 2.750 -7.737 1.00 87.12 90 ARG A O 1
ATOM 762 N N . VAL A 1 91 ? 12.352 0.888 -6.834 1.00 88.94 91 VAL A N 1
ATOM 763 C CA . VAL A 1 91 ? 11.131 0.083 -6.938 1.00 88.94 91 VAL A CA 1
ATOM 764 C C . VAL A 1 91 ? 10.460 0.015 -5.577 1.00 88.94 91 VAL A C 1
ATOM 766 O O . VAL A 1 91 ? 11.102 -0.243 -4.564 1.00 88.94 91 VAL A O 1
ATOM 769 N N . PHE A 1 92 ? 9.153 0.227 -5.562 1.00 90.00 92 PHE A N 1
ATOM 770 C CA . PHE A 1 92 ? 8.324 0.154 -4.375 1.00 90.00 92 PHE A CA 1
ATOM 771 C C . PHE A 1 92 ? 7.242 -0.902 -4.550 1.00 90.00 92 PHE A C 1
ATOM 773 O O . PHE A 1 92 ? 6.623 -0.988 -5.609 1.00 90.00 92 PHE A O 1
ATOM 780 N N . ALA A 1 93 ? 6.997 -1.675 -3.499 1.00 92.12 93 ALA A N 1
ATOM 781 C CA . ALA A 1 93 ? 5.894 -2.612 -3.386 1.00 92.12 93 ALA A CA 1
ATOM 782 C C . ALA A 1 93 ? 4.778 -2.029 -2.514 1.00 92.12 93 ALA A C 1
ATOM 784 O O . ALA A 1 93 ? 5.029 -1.306 -1.545 1.00 92.12 93 ALA A O 1
ATOM 785 N N . LEU A 1 94 ? 3.541 -2.361 -2.861 1.00 91.38 94 LEU A N 1
ATOM 786 C CA . LEU A 1 94 ? 2.341 -1.969 -2.141 1.00 91.38 94 LEU A CA 1
ATOM 787 C C . LEU A 1 94 ? 1.305 -3.087 -2.263 1.00 91.38 94 LEU A C 1
ATOM 789 O O . LEU A 1 94 ? 1.105 -3.632 -3.342 1.00 91.38 94 LEU A O 1
ATOM 793 N N . ILE A 1 95 ? 0.625 -3.418 -1.176 1.00 92.25 95 ILE A N 1
ATOM 794 C CA . ILE A 1 95 ? -0.463 -4.395 -1.178 1.00 92.25 95 ILE A CA 1
ATOM 795 C C . ILE A 1 95 ? -1.778 -3.651 -1.370 1.00 92.25 95 ILE A C 1
ATOM 797 O O . ILE A 1 95 ? -2.063 -2.679 -0.666 1.00 92.25 95 ILE A O 1
ATOM 801 N N . ILE A 1 96 ? -2.594 -4.114 -2.306 1.00 89.44 96 ILE A N 1
ATOM 802 C CA . ILE A 1 96 ? -3.910 -3.544 -2.594 1.00 89.44 96 ILE A CA 1
ATOM 803 C C . ILE A 1 96 ? -4.955 -4.659 -2.726 1.00 89.44 96 ILE A C 1
ATOM 805 O O . ILE A 1 96 ? -4.587 -5.808 -2.980 1.00 89.44 96 ILE A O 1
ATOM 809 N N . PRO A 1 97 ? -6.254 -4.350 -2.591 1.00 89.50 97 PRO A N 1
ATOM 810 C CA . PRO A 1 97 ? -7.306 -5.267 -3.004 1.00 89.50 97 PRO A CA 1
ATOM 811 C C . PRO A 1 97 ? -7.205 -5.564 -4.500 1.00 89.50 97 PRO A C 1
ATOM 813 O O . PRO A 1 97 ? -7.078 -4.646 -5.312 1.00 89.50 97 PRO A O 1
ATOM 816 N N . LYS A 1 98 ? -7.295 -6.840 -4.867 1.00 86.31 98 LYS A N 1
ATOM 817 C CA . LYS A 1 98 ? -7.221 -7.319 -6.252 1.00 86.31 98 LYS A CA 1
ATOM 818 C C . LYS A 1 98 ? -8.323 -6.730 -7.134 1.00 86.31 98 LYS A C 1
ATOM 820 O O . LYS A 1 98 ? -8.074 -6.412 -8.290 1.00 86.31 98 LYS A O 1
ATOM 825 N N . SER A 1 99 ? -9.488 -6.445 -6.556 1.00 82.25 99 SER A N 1
ATOM 826 C CA . SER A 1 99 ? -10.586 -5.731 -7.219 1.00 82.25 99 SER A CA 1
ATOM 827 C C . SER A 1 99 ? -10.172 -4.366 -7.796 1.00 82.25 99 SER A C 1
ATOM 829 O O . SER A 1 99 ? -10.768 -3.898 -8.766 1.00 82.25 99 SER A O 1
ATOM 831 N N . LEU A 1 100 ? -9.120 -3.727 -7.265 1.00 76.88 100 LEU A N 1
ATOM 832 C CA . LEU A 1 100 ? -8.573 -2.489 -7.825 1.00 76.88 100 LEU A CA 1
ATOM 833 C C . LEU A 1 100 ? -7.743 -2.714 -9.106 1.00 76.88 100 LEU A C 1
ATOM 835 O O . LEU A 1 100 ? -7.685 -1.788 -9.917 1.00 76.88 100 LEU A O 1
ATOM 839 N N . LEU A 1 101 ? -7.153 -3.905 -9.314 1.00 72.56 101 LEU A N 1
ATOM 840 C CA . LEU A 1 101 ? -6.571 -4.326 -10.608 1.00 72.56 101 LEU A CA 1
ATOM 841 C C . LEU A 1 101 ? -7.679 -4.562 -11.627 1.00 72.56 101 LEU A C 1
ATOM 843 O O . LEU A 1 101 ? -7.678 -3.954 -12.695 1.00 72.56 101 LEU A O 1
ATOM 847 N N . GLU A 1 102 ? -8.669 -5.364 -11.249 1.00 63.38 102 GLU A N 1
ATOM 848 C CA . GLU A 1 102 ? -9.761 -5.786 -12.132 1.00 63.38 102 GLU A CA 1
ATOM 849 C C . GLU A 1 102 ? -10.648 -4.601 -12.560 1.00 63.38 102 GLU A C 1
ATOM 851 O O . GLU A 1 102 ? -11.110 -4.540 -13.698 1.00 63.38 102 GLU A O 1
ATOM 856 N N . SER A 1 103 ? -10.795 -3.573 -11.707 1.00 56.28 103 SER A N 1
ATOM 857 C CA . SER A 1 103 ? -11.515 -2.329 -12.043 1.00 56.28 103 SER A CA 1
ATOM 858 C C . SER A 1 103 ? -10.894 -1.517 -13.195 1.00 56.28 103 SER A C 1
ATOM 860 O O . SER A 1 103 ? -11.489 -0.535 -13.644 1.00 56.28 103 SER A O 1
ATOM 862 N N . ARG A 1 104 ? -9.717 -1.918 -13.699 1.00 49.75 104 ARG A N 1
ATOM 863 C CA . ARG A 1 104 ? -9.030 -1.310 -14.848 1.00 49.75 104 ARG A CA 1
ATOM 864 C C . ARG A 1 104 ? -8.791 -2.252 -16.023 1.00 49.75 104 ARG A C 1
ATOM 866 O O . ARG A 1 104 ? -8.418 -1.766 -17.084 1.00 49.75 104 ARG A O 1
ATOM 873 N N . GLU A 1 105 ? -9.088 -3.544 -15.901 1.00 46.00 105 GLU A N 1
ATOM 874 C CA . GLU A 1 105 ? -8.952 -4.501 -17.012 1.00 46.00 105 GLU A CA 1
ATOM 875 C C . GLU A 1 105 ? -9.923 -4.217 -18.180 1.00 46.00 105 GLU A C 1
ATOM 877 O O . GLU A 1 105 ? -9.743 -4.731 -19.282 1.00 46.00 105 GLU A O 1
ATOM 882 N N . ALA A 1 106 ? -10.909 -3.331 -17.988 1.00 43.25 106 ALA A N 1
ATOM 883 C CA . ALA A 1 106 ? -11.773 -2.822 -19.055 1.00 43.25 106 ALA A CA 1
ATOM 884 C C . ALA A 1 106 ? -11.227 -1.570 -19.781 1.00 43.25 106 ALA A C 1
ATOM 886 O O . ALA A 1 106 ? -11.780 -1.184 -20.813 1.00 43.25 106 ALA A O 1
ATOM 887 N N . ILE A 1 107 ? -10.162 -0.926 -19.283 1.00 46.53 107 ILE A N 1
ATOM 888 C CA . ILE A 1 107 ? -9.603 0.304 -19.863 1.00 46.53 107 ILE A CA 1
ATOM 889 C C . ILE A 1 107 ? -8.181 0.016 -20.362 1.00 46.53 107 ILE A C 1
ATOM 891 O O . ILE A 1 107 ? -7.202 0.132 -19.638 1.00 46.53 107 ILE A O 1
ATOM 895 N N . ASP A 1 108 ? -8.127 -0.327 -21.647 1.00 40.62 108 ASP A N 1
ATOM 896 C CA . ASP A 1 108 ? -6.960 -0.341 -22.534 1.00 40.62 108 ASP A CA 1
ATOM 897 C C . ASP A 1 108 ? -5.995 -1.540 -22.487 1.00 40.62 108 ASP A C 1
ATOM 899 O O . ASP A 1 108 ? -4.932 -1.543 -21.873 1.00 40.62 108 ASP A O 1
ATOM 903 N N . ARG A 1 109 ? -6.336 -2.532 -23.325 1.00 46.41 109 ARG A N 1
ATOM 904 C CA . ARG A 1 109 ? -5.433 -3.205 -24.283 1.00 46.41 109 ARG A CA 1
ATOM 905 C C . ARG A 1 109 ? -3.949 -3.233 -23.869 1.00 46.41 109 ARG A C 1
ATOM 907 O O . ARG A 1 109 ? -3.121 -2.532 -24.444 1.00 46.41 109 ARG A O 1
ATOM 914 N N . GLY A 1 110 ? -3.603 -4.119 -22.938 1.00 50.84 110 GLY A N 1
ATOM 915 C CA . GLY A 1 110 ? -2.213 -4.530 -22.712 1.00 50.84 110 GLY A CA 1
ATOM 916 C C . GLY A 1 110 ? -1.386 -3.661 -21.763 1.00 50.84 110 GLY A C 1
ATOM 917 O O . GLY A 1 110 ? -0.158 -3.760 -21.798 1.00 50.84 110 GLY A O 1
ATOM 918 N N . MET A 1 111 ? -2.012 -2.846 -20.909 1.00 52.78 111 MET A N 1
ATOM 919 C CA . MET A 1 111 ? -1.303 -2.094 -19.870 1.00 52.78 111 MET A CA 1
ATOM 920 C C . MET A 1 111 ? -1.819 -2.423 -18.458 1.00 52.78 111 MET A C 1
ATOM 922 O O . MET A 1 111 ? -2.854 -1.930 -18.029 1.00 52.78 111 MET A O 1
ATOM 926 N N . ASP A 1 112 ? -1.058 -3.227 -17.710 1.00 56.44 112 ASP A N 1
ATOM 927 C CA . ASP A 1 112 ? -1.325 -3.567 -16.299 1.00 56.44 112 ASP A CA 1
ATOM 928 C C . ASP A 1 112 ? -1.006 -2.368 -15.401 1.00 56.44 112 ASP A C 1
ATOM 930 O O . ASP A 1 112 ? 0.092 -2.240 -14.863 1.00 56.44 112 ASP A O 1
ATOM 934 N N . GLN A 1 113 ? -1.922 -1.412 -15.324 1.00 61.25 113 GLN A N 1
ATOM 935 C CA . GLN A 1 113 ? -1.624 -0.085 -14.803 1.00 61.25 113 GLN A CA 1
ATOM 936 C C . GLN A 1 113 ? -2.715 0.409 -13.848 1.00 61.25 113 GLN A C 1
ATOM 938 O O . GLN A 1 113 ? -3.786 0.823 -14.284 1.00 61.25 113 GLN A O 1
ATOM 943 N N . ILE A 1 114 ? -2.432 0.480 -12.543 1.00 62.75 114 ILE A N 1
ATOM 944 C CA . ILE A 1 114 ? -3.283 1.159 -11.546 1.00 62.75 114 ILE A CA 1
ATOM 945 C C . ILE A 1 114 ? -2.631 2.455 -11.054 1.00 62.75 114 ILE A C 1
ATOM 947 O O . ILE A 1 114 ? -1.436 2.494 -10.791 1.00 62.75 114 ILE A O 1
ATOM 951 N N . ASN A 1 115 ? -3.436 3.503 -10.841 1.00 62.81 115 ASN A N 1
ATOM 952 C CA . ASN A 1 115 ? -3.085 4.657 -10.015 1.00 62.81 1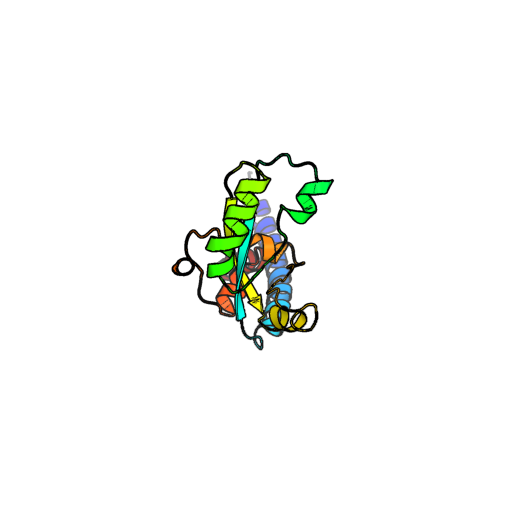15 ASN A CA 1
ATOM 953 C C . ASN A 1 115 ? -3.805 4.541 -8.674 1.00 62.81 115 ASN A C 1
ATOM 955 O O . ASN A 1 115 ? -5.025 4.688 -8.606 1.00 62.81 115 ASN A O 1
ATOM 959 N N . VAL A 1 116 ? -3.056 4.275 -7.604 1.00 63.38 116 VAL A N 1
ATOM 960 C CA . VAL A 1 116 ? -3.601 4.255 -6.242 1.00 63.38 116 VAL A CA 1
ATOM 961 C C . VAL A 1 116 ? -3.844 5.696 -5.792 1.00 63.38 116 VAL A C 1
ATOM 963 O O . VAL A 1 116 ? -2.894 6.464 -5.630 1.00 63.38 116 VAL A O 1
ATOM 966 N N . LEU A 1 117 ? -5.113 6.074 -5.602 1.00 63.03 117 LEU A N 1
ATOM 967 C CA . LEU A 1 117 ? -5.512 7.440 -5.230 1.00 63.03 117 LEU A CA 1
ATOM 968 C C . LEU A 1 117 ? -5.384 7.733 -3.725 1.00 63.03 117 LEU A C 1
ATOM 970 O O . LEU A 1 117 ? -5.232 8.890 -3.350 1.00 63.03 117 LEU A O 1
ATOM 974 N N . ASN A 1 118 ? -5.410 6.711 -2.865 1.00 74.38 118 ASN A N 1
ATOM 975 C CA . ASN A 1 118 ? -5.337 6.895 -1.415 1.00 74.38 118 ASN A CA 1
ATOM 976 C C . ASN A 1 118 ? -3.899 7.231 -0.968 1.00 74.38 118 ASN A C 1
ATOM 978 O O . ASN A 1 118 ? -2.991 6.409 -1.102 1.00 74.38 118 ASN A O 1
ATOM 982 N N . GLU A 1 119 ? -3.702 8.440 -0.437 1.00 73.94 119 GLU A N 1
ATOM 983 C CA . GLU A 1 119 ? -2.392 8.949 -0.011 1.00 73.94 119 GLU A CA 1
ATOM 984 C C . GLU A 1 119 ? -1.804 8.199 1.188 1.00 73.94 119 GLU A C 1
ATOM 986 O O . GLU A 1 119 ? -0.608 7.917 1.192 1.00 73.94 119 GLU A O 1
ATOM 991 N N . GLU A 1 120 ? -2.623 7.824 2.175 1.00 78.31 120 GLU A N 1
ATOM 992 C CA . GLU A 1 120 ? -2.149 7.064 3.339 1.00 78.31 120 GLU A CA 1
ATOM 993 C C . GLU A 1 120 ? -1.675 5.670 2.944 1.00 78.31 120 GLU A C 1
ATOM 995 O O . GLU A 1 120 ? -0.629 5.216 3.406 1.00 78.31 120 GLU A O 1
ATOM 1000 N N . LEU A 1 121 ? -2.420 5.006 2.058 1.00 81.25 121 LEU A N 1
ATOM 1001 C CA . LEU A 1 121 ? -2.021 3.713 1.521 1.00 81.25 121 LEU A CA 1
ATOM 1002 C C . LEU A 1 121 ? -0.701 3.848 0.749 1.00 81.25 121 LEU A C 1
ATOM 1004 O O . LEU A 1 121 ? 0.233 3.094 0.997 1.00 81.25 121 LEU A O 1
ATOM 1008 N N . ARG A 1 122 ? -0.576 4.865 -0.117 1.00 79.50 122 ARG A N 1
ATOM 1009 C CA . ARG A 1 122 ? 0.661 5.152 -0.867 1.00 79.50 122 ARG A CA 1
ATOM 1010 C C . ARG A 1 122 ? 1.857 5.430 0.049 1.00 79.50 122 ARG A C 1
ATOM 1012 O O . ARG A 1 122 ? 2.980 5.030 -0.261 1.00 79.50 122 ARG A O 1
ATOM 1019 N N . ALA A 1 123 ? 1.641 6.112 1.171 1.00 81.12 123 ALA A N 1
ATOM 1020 C CA . ALA A 1 123 ? 2.683 6.371 2.160 1.00 81.12 123 ALA A CA 1
ATOM 1021 C C . ALA A 1 123 ? 3.188 5.084 2.838 1.00 81.12 123 ALA A C 1
ATOM 1023 O O . ALA A 1 123 ? 4.317 5.061 3.318 1.00 81.12 123 ALA A O 1
ATOM 1024 N N . GLY A 1 124 ? 2.386 4.015 2.841 1.00 84.88 124 GLY A N 1
ATOM 1025 C CA . GLY A 1 124 ? 2.742 2.700 3.375 1.00 84.88 124 GLY A CA 1
ATOM 1026 C C . GLY A 1 124 ? 3.557 1.799 2.445 1.00 84.88 124 GLY A C 1
ATOM 1027 O O . GLY A 1 124 ? 3.828 0.660 2.818 1.00 84.88 124 GLY A O 1
ATOM 1028 N N . ARG A 1 125 ? 3.936 2.269 1.249 1.00 89.56 125 ARG A N 1
ATOM 1029 C CA . ARG A 1 125 ? 4.751 1.499 0.296 1.00 89.56 125 ARG A CA 1
ATOM 1030 C C . ARG A 1 125 ? 6.141 1.166 0.850 1.00 89.56 125 ARG A C 1
ATOM 1032 O O . ARG A 1 125 ? 6.733 1.954 1.585 1.00 89.56 125 ARG A O 1
ATOM 1039 N N . GLN A 1 126 ? 6.688 0.035 0.422 1.00 91.31 126 GLN A N 1
ATOM 1040 C CA . GLN A 1 126 ? 7.997 -0.468 0.835 1.00 91.31 126 GLN A CA 1
ATOM 1041 C C . GLN A 1 126 ? 8.980 -0.429 -0.337 1.00 91.31 126 GLN A C 1
ATOM 1043 O O . GLN A 1 126 ? 8.674 -0.970 -1.394 1.00 91.31 126 GLN A O 1
ATOM 1048 N N . GLU A 1 127 ? 10.164 0.159 -0.157 1.00 92.06 127 GLU A N 1
ATOM 1049 C CA . GLU A 1 127 ? 11.244 0.062 -1.152 1.00 92.06 127 GLU A CA 1
ATOM 1050 C C . GLU A 1 127 ? 11.773 -1.380 -1.218 1.00 92.06 127 GLU A C 1
ATOM 1052 O O . GLU A 1 127 ? 12.052 -1.993 -0.184 1.00 92.06 127 GLU A O 1
ATOM 1057 N N . ILE A 1 128 ? 11.905 -1.924 -2.427 1.00 93.12 128 ILE A N 1
ATOM 1058 C CA . ILE A 1 128 ? 12.417 -3.272 -2.684 1.00 93.12 128 ILE A CA 1
ATOM 1059 C C . ILE A 1 128 ? 13.395 -3.262 -3.865 1.00 93.12 128 ILE A C 1
ATOM 1061 O O . ILE A 1 128 ? 13.287 -2.462 -4.789 1.00 93.12 128 ILE A O 1
ATOM 1065 N N . SER A 1 129 ? 14.341 -4.193 -3.862 1.00 90.31 129 SER A N 1
ATOM 1066 C CA . SER A 1 129 ? 15.262 -4.472 -4.972 1.00 90.31 129 SER A CA 1
ATOM 1067 C C . SER A 1 129 ? 14.911 -5.754 -5.732 1.00 90.31 129 SER A C 1
ATOM 1069 O O . SER A 1 129 ? 15.479 -6.005 -6.789 1.00 90.31 129 SER A O 1
ATOM 1071 N N . ASN A 1 130 ? 14.045 -6.605 -5.174 1.00 91.06 130 ASN A N 1
ATOM 1072 C CA . ASN A 1 130 ? 13.571 -7.840 -5.797 1.00 91.06 130 ASN A CA 1
ATOM 1073 C C . ASN A 1 130 ? 12.201 -8.247 -5.208 1.00 91.06 130 ASN A C 1
ATOM 1075 O O . ASN A 1 130 ? 11.884 -7.854 -4.082 1.00 91.06 130 ASN A O 1
ATOM 1079 N N . PRO A 1 131 ? 11.387 -9.059 -5.907 1.00 88.12 131 PRO A N 1
ATOM 1080 C CA . PRO A 1 131 ? 10.023 -9.353 -5.470 1.00 88.12 131 PRO A CA 1
ATOM 1081 C C . PRO A 1 131 ? 9.967 -10.202 -4.194 1.00 88.12 131 PRO A C 1
ATOM 1083 O O . PRO A 1 131 ? 8.992 -10.108 -3.453 1.00 88.12 131 PRO A O 1
ATOM 1086 N N . SER A 1 132 ? 11.012 -10.978 -3.876 1.00 90.31 132 SER A N 1
ATOM 1087 C CA . SER A 1 132 ? 11.047 -11.790 -2.649 1.00 90.31 132 SER A CA 1
ATOM 1088 C C . SER A 1 132 ? 11.140 -10.956 -1.364 1.00 90.31 132 SER A C 1
ATOM 1090 O O . SER A 1 132 ? 10.827 -11.457 -0.289 1.00 90.31 132 SER A O 1
ATOM 1092 N N . GLN A 1 133 ? 11.523 -9.677 -1.470 1.00 90.75 133 GLN A N 1
ATOM 1093 C CA . GLN A 1 133 ? 11.515 -8.725 -0.354 1.00 90.75 133 GLN A CA 1
ATOM 1094 C C . GLN A 1 133 ? 10.128 -8.136 -0.072 1.00 90.75 133 GLN A C 1
ATOM 1096 O O . GLN A 1 133 ? 9.945 -7.484 0.958 1.00 90.75 133 GLN A O 1
ATOM 1101 N N . SER A 1 134 ? 9.164 -8.321 -0.982 1.00 88.19 134 SER A N 1
ATOM 1102 C CA . SER A 1 134 ? 7.799 -7.860 -0.751 1.00 88.19 134 SER A CA 1
ATOM 1103 C C . SER A 1 134 ? 7.099 -8.740 0.282 1.00 88.19 134 SER A C 1
ATOM 1105 O O . SER A 1 134 ? 7.224 -9.966 0.276 1.00 88.19 134 SER A O 1
ATOM 1107 N N . VAL A 1 135 ? 6.364 -8.100 1.190 1.00 89.00 135 VAL A N 1
ATOM 1108 C CA . VAL A 1 135 ? 5.539 -8.813 2.167 1.00 89.00 135 VAL A CA 1
ATOM 1109 C C . VAL A 1 135 ? 4.439 -9.577 1.429 1.00 89.00 135 VAL A C 1
ATOM 1111 O O . VAL A 1 135 ? 3.849 -9.066 0.476 1.00 89.00 135 VAL A O 1
ATOM 1114 N N . GLN A 1 136 ? 4.151 -10.799 1.884 1.00 91.44 136 GLN A N 1
ATOM 1115 C CA . GLN A 1 136 ? 3.070 -11.605 1.322 1.00 91.44 136 GLN A CA 1
ATOM 1116 C C . GLN A 1 136 ? 1.726 -10.861 1.433 1.00 91.44 136 GLN A C 1
ATOM 1118 O O . GLN A 1 136 ? 1.415 -10.319 2.506 1.00 91.44 136 GLN A O 1
ATOM 1123 N N . PRO A 1 137 ? 0.925 -10.824 0.353 1.00 94.25 137 PRO A N 1
ATOM 1124 C CA . PRO A 1 137 ? -0.357 -10.142 0.360 1.00 94.25 137 PRO A CA 1
ATOM 1125 C C . PRO A 1 137 ? -1.325 -10.869 1.297 1.00 94.25 137 PRO A C 1
ATOM 1127 O O . PRO A 1 137 ? -1.641 -12.041 1.124 1.00 94.25 137 PRO A O 1
ATOM 1130 N N . SER A 1 138 ? -1.782 -10.160 2.323 1.00 96.19 138 SER A N 1
ATOM 1131 C CA . SER A 1 138 ? -2.777 -10.629 3.285 1.00 96.19 138 SER A CA 1
ATOM 1132 C C . SER A 1 138 ? -3.544 -9.431 3.837 1.00 96.19 138 SER A C 1
ATOM 1134 O O . SER A 1 138 ? -3.087 -8.291 3.697 1.00 96.19 138 SER A O 1
ATOM 1136 N N . LEU A 1 139 ? -4.672 -9.677 4.507 1.00 96.38 139 LEU A N 1
ATOM 1137 C CA . LEU A 1 139 ? -5.420 -8.629 5.203 1.00 96.38 139 LEU A CA 1
ATOM 1138 C C . LEU A 1 139 ? -4.540 -7.891 6.220 1.00 96.38 139 LEU A C 1
ATOM 1140 O O . LEU A 1 139 ? -4.523 -6.662 6.248 1.00 96.38 139 LEU A O 1
ATOM 1144 N N . ASP A 1 140 ? -3.766 -8.625 7.020 1.00 95.62 140 ASP A N 1
ATOM 1145 C CA . ASP A 1 140 ? -2.900 -8.031 8.041 1.00 95.62 140 ASP A CA 1
ATOM 1146 C C . ASP A 1 140 ? -1.795 -7.174 7.426 1.00 95.62 140 ASP A C 1
ATOM 1148 O O . ASP A 1 140 ? -1.548 -6.057 7.891 1.00 95.62 140 ASP A O 1
ATOM 1152 N N . SER A 1 141 ? -1.171 -7.665 6.353 1.00 94.94 141 SER A N 1
ATOM 1153 C CA . SER A 1 141 ? -0.171 -6.910 5.600 1.00 94.94 141 SER A CA 1
ATOM 1154 C C . SER A 1 141 ? -0.785 -5.648 4.987 1.00 94.94 141 SER A C 1
ATOM 1156 O O . SER A 1 141 ? -0.197 -4.574 5.083 1.00 94.94 141 SER A O 1
ATOM 1158 N N . TYR A 1 142 ? -1.991 -5.749 4.412 1.00 94.62 142 TYR A N 1
ATOM 1159 C CA . TYR A 1 142 ? -2.715 -4.619 3.830 1.00 94.62 142 TYR A CA 1
ATOM 1160 C C . TYR A 1 142 ? -3.014 -3.534 4.869 1.00 94.62 142 TYR A C 1
ATOM 1162 O O . TYR A 1 142 ? -2.658 -2.371 4.669 1.00 94.62 142 TYR A O 1
ATOM 1170 N N . LEU A 1 143 ? -3.620 -3.919 5.997 1.00 95.44 143 LEU A N 1
ATOM 1171 C CA . LEU A 1 143 ? -3.952 -3.020 7.103 1.00 95.44 143 LEU A CA 1
ATOM 1172 C C . LEU A 1 143 ? -2.692 -2.390 7.711 1.00 95.44 143 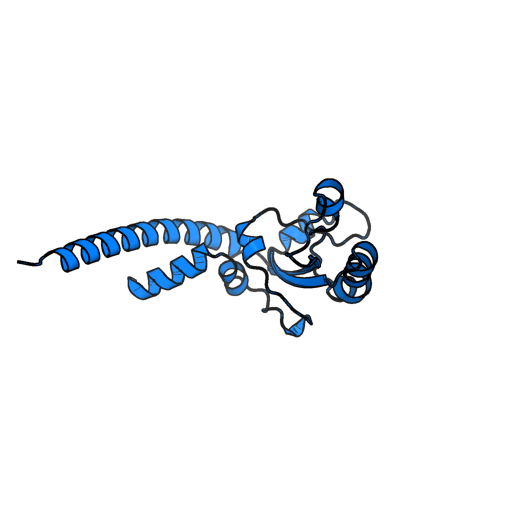LEU A C 1
ATOM 1174 O O . LEU A 1 143 ? -2.694 -1.211 8.059 1.00 95.44 143 LEU A O 1
ATOM 1178 N N . GLY A 1 144 ? -1.598 -3.151 7.801 1.00 93.50 144 GLY A N 1
ATOM 1179 C CA . GLY A 1 144 ? -0.316 -2.697 8.341 1.00 93.50 144 GLY A CA 1
ATOM 1180 C C . GLY A 1 144 ? 0.334 -1.541 7.574 1.00 93.50 144 GLY A C 1
ATOM 1181 O O . GLY A 1 144 ? 1.170 -0.835 8.146 1.00 93.50 144 GLY A O 1
ATOM 1182 N N . GLN A 1 145 ? -0.069 -1.290 6.324 1.00 92.06 145 GLN A N 1
ATOM 1183 C CA . GLN A 1 145 ? 0.444 -0.181 5.511 1.00 92.06 145 GLN A CA 1
ATOM 1184 C C . GLN A 1 145 ? -0.061 1.186 5.988 1.00 92.06 145 GLN A C 1
ATOM 1186 O O . GLN A 1 145 ? 0.646 2.187 5.848 1.00 92.06 145 GLN A O 1
ATOM 1191 N N . PHE A 1 146 ? -1.223 1.243 6.637 1.00 92.19 146 PHE A N 1
ATOM 1192 C CA . PHE A 1 146 ? -1.814 2.494 7.103 1.00 92.19 146 PHE A CA 1
ATOM 1193 C C . PHE A 1 146 ? -1.171 2.964 8.415 1.00 92.19 146 PHE A C 1
ATOM 1195 O O . PHE A 1 146 ? -1.130 2.236 9.409 1.00 92.19 146 PHE A O 1
ATOM 1202 N N . SER A 1 147 ? -0.701 4.215 8.448 1.00 91.62 147 SER A N 1
ATOM 1203 C CA . SER A 1 147 ? -0.094 4.820 9.645 1.00 91.62 147 SER A CA 1
ATOM 1204 C C . SER A 1 147 ? -1.036 4.803 10.847 1.00 91.62 147 SER A C 1
ATOM 1206 O O . SER A 1 147 ? -0.624 4.399 11.933 1.00 91.62 147 SER A O 1
ATOM 1208 N N . PHE A 1 148 ? -2.310 5.144 10.636 1.00 93.19 148 PHE A N 1
ATOM 1209 C CA . PHE A 1 148 ? -3.315 5.155 11.697 1.00 93.19 148 PHE A CA 1
ATOM 1210 C C . PHE A 1 148 ? -3.574 3.753 12.277 1.00 93.19 148 PHE A C 1
ATOM 1212 O O . PHE A 1 148 ? -3.909 3.628 13.450 1.00 93.19 148 PHE A O 1
ATOM 1219 N N . VAL A 1 149 ? -3.403 2.683 11.488 1.00 95.25 149 VAL A N 1
ATOM 1220 C CA . VAL A 1 149 ? -3.551 1.302 11.978 1.00 95.25 149 VAL A CA 1
ATOM 1221 C C . VAL A 1 149 ? -2.375 0.923 12.871 1.00 95.25 149 VAL A C 1
ATOM 1223 O O . VAL A 1 149 ? -2.564 0.258 13.889 1.00 95.25 149 VAL A O 1
ATOM 1226 N N . ARG A 1 150 ? -1.157 1.361 12.528 1.00 93.44 150 ARG A N 1
ATOM 1227 C CA . ARG A 1 150 ? 0.015 1.173 13.395 1.00 93.44 150 ARG A CA 1
ATOM 1228 C C . ARG A 1 150 ? -0.146 1.944 14.706 1.00 93.44 150 ARG A C 1
ATOM 1230 O O . ARG A 1 150 ? 0.077 1.370 15.765 1.00 93.44 150 ARG A O 1
ATOM 1237 N N . GLU A 1 151 ? -0.606 3.193 14.636 1.00 94.44 151 GLU A N 1
ATOM 1238 C CA . GLU A 1 151 ? -0.948 4.009 15.811 1.00 94.44 151 GLU A CA 1
ATOM 1239 C C . GLU A 1 151 ? -2.009 3.315 16.684 1.00 94.44 151 GLU A C 1
ATOM 1241 O O . GLU A 1 151 ? -1.808 3.149 17.887 1.00 94.44 151 GLU A O 1
ATOM 1246 N N . TYR A 1 152 ? -3.088 2.819 16.066 1.00 95.94 152 TYR A N 1
ATOM 1247 C CA . TYR A 1 152 ? -4.146 2.066 16.741 1.00 95.94 152 TYR A CA 1
ATOM 1248 C C . TYR A 1 152 ? -3.594 0.854 17.494 1.00 95.94 152 TYR A C 1
ATOM 1250 O O . TYR A 1 152 ? -3.870 0.702 18.681 1.00 95.94 152 TYR A O 1
ATOM 1258 N N . LYS A 1 153 ? -2.794 0.003 16.836 1.00 94.56 153 LYS A N 1
ATOM 1259 C CA . LYS A 1 153 ? -2.222 -1.205 17.457 1.00 94.56 153 LYS A CA 1
ATOM 1260 C C . LYS A 1 153 ? -1.322 -0.860 18.649 1.00 94.56 153 LYS A C 1
ATOM 1262 O O . LYS A 1 153 ? -1.399 -1.530 19.679 1.00 94.56 153 LYS A O 1
ATOM 1267 N N . THR A 1 154 ? -0.523 0.202 18.541 1.00 95.19 154 THR A N 1
ATOM 1268 C CA . THR A 1 154 ? 0.310 0.703 19.645 1.00 95.19 154 THR A CA 1
ATOM 1269 C C . THR A 1 154 ? -0.540 1.158 20.833 1.00 95.19 154 THR A C 1
ATOM 1271 O O . THR A 1 154 ? -0.323 0.692 21.950 1.00 95.19 154 THR A O 1
ATOM 1274 N N . LEU A 1 155 ? -1.545 2.012 20.608 1.00 93.75 155 LEU A N 1
ATOM 1275 C CA . LEU A 1 155 ? -2.418 2.496 21.684 1.00 93.75 155 LEU A CA 1
ATOM 1276 C C . LEU A 1 155 ? -3.282 1.378 22.281 1.00 93.75 155 LEU A C 1
ATOM 1278 O O . LEU A 1 155 ? -3.467 1.335 23.495 1.00 93.75 155 LEU A O 1
ATOM 1282 N N . LYS A 1 156 ? -3.761 0.435 21.463 1.00 93.69 156 LYS A N 1
ATOM 1283 C CA . LYS A 1 156 ? -4.519 -0.728 21.939 1.00 93.69 156 LYS A CA 1
ATOM 1284 C C . LYS A 1 156 ? -3.667 -1.630 22.830 1.00 93.69 156 LYS A C 1
ATOM 1286 O O . LYS A 1 156 ? -4.184 -2.138 23.808 1.00 93.69 156 LYS A O 1
ATOM 1291 N N . THR A 1 157 ? -2.374 -1.779 22.542 1.00 94.31 157 THR A N 1
ATOM 1292 C CA . THR A 1 157 ? -1.440 -2.535 23.400 1.00 94.31 157 THR A CA 1
ATOM 1293 C C . THR A 1 157 ? -1.183 -1.819 24.731 1.00 94.31 157 THR A C 1
ATOM 1295 O O . THR A 1 157 ? -0.962 -2.467 25.747 1.00 94.31 157 THR A O 1
ATOM 1298 N N . LYS A 1 158 ? -1.210 -0.479 24.735 1.00 91.94 158 LYS A N 1
ATOM 1299 C CA . LYS A 1 158 ? -1.004 0.345 25.936 1.00 91.94 158 LYS A CA 1
ATOM 1300 C C . LYS A 1 158 ? -2.227 0.373 26.866 1.00 91.94 158 LYS A C 1
ATOM 1302 O O . LYS A 1 158 ? -2.047 0.444 28.077 1.00 91.94 158 LYS A O 1
ATOM 1307 N N . TYR A 1 159 ? -3.446 0.352 26.317 1.00 88.62 159 TYR A N 1
ATOM 1308 C CA . TYR A 1 159 ? -4.685 0.638 27.065 1.00 88.62 159 TYR A CA 1
ATOM 1309 C C . TYR A 1 159 ? -5.790 -0.423 26.994 1.00 88.62 159 TYR A C 1
ATOM 1311 O O . TYR A 1 159 ? -6.795 -0.265 27.693 1.00 88.62 159 TYR A O 1
ATOM 1319 N N . GLY A 1 160 ? -5.672 -1.414 26.109 1.00 74.06 160 GLY A N 1
ATOM 1320 C CA . GLY A 1 160 ? -6.633 -2.509 25.938 1.00 74.06 160 GLY A CA 1
ATOM 1321 C C . GLY A 1 160 ? -6.276 -3.722 26.776 1.00 74.06 160 GLY A C 1
ATOM 1322 O O . GLY A 1 160 ? -7.235 -4.430 27.144 1.00 74.06 160 GLY A O 1
#

Secondary structure (DSSP, 8-state):
---HHHHHHHHHHHHHHHHHHHHHHHHHHHHHHHTT--EEEEEEEEE-TT----HHHHTTTSS--BBS-HHHIIIIIHHHHHHHHSS-EEEEEEEEETHHHHTTTTSSTT---B----HHHHHT-EEESSGGGSPPP-HHHHHHTSHHHHHHHHHHHHH-

Foldseek 3Di:
DPPPPVVVVVVVLVVLVVLLVVLVVVLCVLCVVPVPFDKAKWKWKAFDPPDPDDCVPVVCLGTWFTASDPCCVVVPNQVVSCVVVVGHIWMKIAMDGCVQQVVCPVPDDDGSGGDDPDPQRVQLIDTDPDPVPDDDHDSVSNLVSGPSSVSNVVSVVVPD